Protein AF-A0A090QJZ5-F1 (afdb_monomer)

Radius of gyration: 16.9 Å; Cα contacts (8 Å, |Δi|>4): 303; chains: 1; bounding box: 38×29×53 Å

Secondary structure (DSSP, 8-state):
-EEEEEEEETTTTEEEEEEEE--TTTTT----B-EEEEE-GGGTS-GGG-TTS----HHHHHHHHHHTTS----EEEEEPPP-TTTTTTHHHHT-SS-B---GGGTTSGGGSS-B---HHHHHHHIIIIIHHHHHHHS-B--SGGGEEEE-STHHHHHHHS--

Mean predicted aligned error: 4.12 Å

Foldseek 3Di:
DDWDAFCDLPLVRGGWIKDKDDAPCQVVDPAAFFEEEEEQLLQAPALVSDPVSHHPNNNVVQNVVVVVVPDVGHIYIYIRADCPPNRLQSQAQLALDWQDQDPVCCVPPNSNDIHHNNLVSNVCSVVVPVLVVCVVPGRHPSDPVRYHYDYPDSSNSSSPDDD

Organism: NCBI:txid754436

Structure (mmCIF, N/CA/C/O backbone):
data_AF-A0A090QJZ5-F1
#
_entry.id   AF-A0A090QJZ5-F1
#
loop_
_atom_site.group_PDB
_atom_site.id
_atom_site.type_symbol
_atom_site.label_atom_id
_atom_site.label_alt_id
_atom_site.label_comp_id
_atom_site.label_asym_id
_atom_site.label_entity_id
_atom_site.label_seq_id
_atom_site.pdbx_PDB_ins_code
_atom_site.Cartn_x
_atom_site.Cartn_y
_atom_site.Cartn_z
_atom_site.occupancy
_atom_site.B_iso_or_equiv
_atom_site.auth_seq_id
_atom_site.auth_comp_id
_atom_site.auth_asym_id
_atom_site.a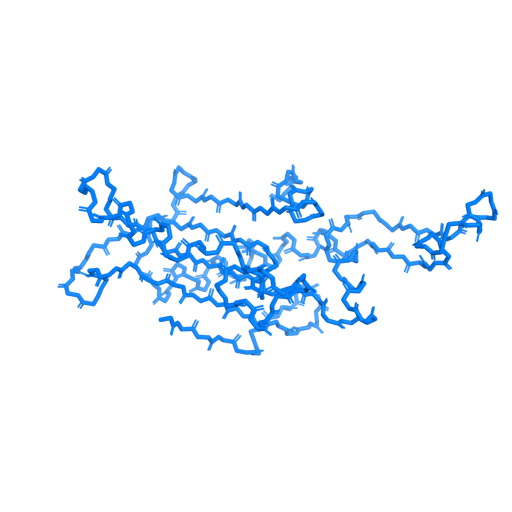uth_atom_id
_atom_site.pdbx_PDB_model_num
ATOM 1 N N . MET A 1 1 ? 2.205 -4.034 15.070 1.00 91.81 1 MET A N 1
ATOM 2 C CA . MET A 1 1 ? 2.269 -4.224 13.603 1.00 91.81 1 MET A CA 1
ATOM 3 C C . MET A 1 1 ? 2.210 -5.710 13.272 1.00 91.81 1 MET A C 1
ATOM 5 O O . MET A 1 1 ? 2.854 -6.497 13.954 1.00 91.81 1 MET A O 1
ATOM 9 N N . VAL A 1 2 ? 1.447 -6.083 12.247 1.00 97.12 2 VAL A N 1
ATOM 10 C CA . VAL A 1 2 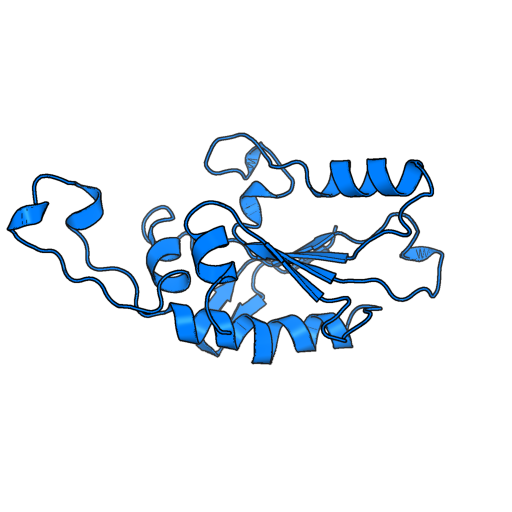? 1.376 -7.435 11.668 1.00 97.12 2 VAL A CA 1
ATOM 11 C C . VAL A 1 2 ? 2.081 -7.414 10.309 1.00 97.12 2 VAL A C 1
ATOM 13 O O . VAL A 1 2 ? 1.914 -6.460 9.554 1.00 97.12 2 VAL A O 1
ATOM 16 N N . ILE A 1 3 ? 2.872 -8.440 9.987 1.00 97.88 3 ILE A N 1
ATOM 17 C CA . ILE A 1 3 ? 3.593 -8.544 8.708 1.00 97.88 3 ILE A CA 1
ATOM 18 C C . ILE A 1 3 ? 3.193 -9.845 8.014 1.00 97.88 3 ILE A C 1
ATOM 20 O O . ILE A 1 3 ? 3.297 -10.921 8.599 1.00 97.88 3 ILE A O 1
ATOM 24 N N . LEU A 1 4 ? 2.770 -9.738 6.757 1.00 98.25 4 LEU A N 1
ATOM 25 C CA . LEU A 1 4 ? 2.422 -10.848 5.874 1.00 98.25 4 LEU A CA 1
ATOM 26 C C . LEU A 1 4 ? 3.478 -10.918 4.754 1.00 98.25 4 LEU A C 1
ATOM 28 O O . LEU A 1 4 ? 3.316 -10.241 3.743 1.00 98.25 4 LEU A O 1
ATOM 32 N N . PRO A 1 5 ? 4.584 -11.672 4.914 1.00 96.44 5 PRO A N 1
ATOM 33 C CA . PRO A 1 5 ? 5.752 -11.586 4.022 1.00 96.44 5 PRO A CA 1
ATOM 34 C C . PRO A 1 5 ? 5.530 -12.178 2.620 1.00 96.44 5 PRO A C 1
ATOM 36 O O . PRO A 1 5 ? 6.233 -11.828 1.677 1.00 96.44 5 PRO A O 1
ATOM 39 N N . HIS A 1 6 ? 4.556 -13.076 2.472 1.00 97.06 6 HIS A N 1
ATOM 40 C CA . HIS A 1 6 ? 4.268 -13.784 1.222 1.00 97.06 6 HIS A CA 1
ATOM 41 C C . HIS A 1 6 ? 2.779 -13.710 0.879 1.00 97.06 6 HIS A C 1
ATOM 43 O O . HIS A 1 6 ? 2.153 -14.720 0.557 1.00 97.06 6 HIS A O 1
ATOM 49 N N . PHE A 1 7 ? 2.185 -12.521 0.992 1.00 98.50 7 PHE A N 1
ATOM 50 C CA . PHE A 1 7 ? 0.785 -12.331 0.632 1.00 98.50 7 PHE A CA 1
ATOM 51 C C . PHE A 1 7 ? 0.599 -12.577 -0.868 1.00 98.50 7 PHE A C 1
ATOM 53 O O . PHE A 1 7 ? 1.315 -11.998 -1.687 1.00 98.50 7 PHE A O 1
ATOM 60 N N . ALA A 1 8 ? -0.329 -13.458 -1.237 1.00 98.50 8 ALA A N 1
ATOM 61 C CA . ALA A 1 8 ? -0.541 -13.835 -2.629 1.00 98.50 8 ALA A CA 1
ATOM 62 C C . ALA A 1 8 ? -1.119 -12.667 -3.446 1.00 98.50 8 ALA A C 1
ATOM 64 O O . ALA A 1 8 ? -2.090 -12.032 -3.041 1.00 98.50 8 ALA A O 1
ATOM 65 N N . MET A 1 9 ? -0.549 -12.432 -4.629 1.00 98.12 9 MET A N 1
ATOM 66 C CA . MET A 1 9 ? -1.039 -11.487 -5.634 1.00 98.12 9 MET A CA 1
ATOM 67 C C . MET A 1 9 ? -1.452 -12.268 -6.892 1.00 98.12 9 MET A C 1
ATOM 69 O O . MET A 1 9 ? -0.709 -12.282 -7.880 1.00 98.12 9 MET A O 1
ATOM 73 N N . PRO A 1 10 ? -2.596 -12.976 -6.880 1.00 98.25 10 PRO A N 1
ATOM 74 C CA . PRO A 1 10 ? -2.965 -13.881 -7.967 1.00 98.25 10 PRO A CA 1
ATOM 75 C C . PRO A 1 10 ? -3.093 -13.169 -9.322 1.00 98.25 10 PRO A C 1
ATOM 77 O O . PRO A 1 10 ? -2.763 -13.756 -10.347 1.00 98.25 10 PRO A O 1
ATOM 80 N N . GLN A 1 11 ? -3.479 -11.890 -9.337 1.00 98.00 11 GLN A N 1
ATOM 81 C CA . GLN A 1 11 ? -3.596 -11.072 -10.550 1.00 98.00 11 GLN A CA 1
ATOM 82 C C . GLN A 1 11 ? -2.246 -10.814 -11.233 1.00 98.00 11 GLN A C 1
ATOM 84 O O . GLN A 1 11 ? -2.226 -10.576 -12.437 1.00 98.00 11 GLN A O 1
ATOM 89 N N . LEU A 1 12 ? -1.135 -10.878 -10.490 1.00 96.75 12 LEU A N 1
ATOM 90 C CA . LEU A 1 12 ? 0.223 -10.734 -11.024 1.00 96.75 12 LEU A CA 1
ATOM 91 C C . LEU A 1 12 ? 1.009 -12.050 -11.028 1.00 96.75 12 LEU A C 1
ATOM 93 O O . LEU A 1 12 ? 2.135 -12.072 -11.514 1.00 96.75 12 LEU A O 1
ATOM 97 N N . ASN A 1 13 ? 0.450 -13.136 -10.481 1.00 96.94 13 ASN A N 1
ATOM 98 C CA . ASN A 1 13 ? 1.165 -14.390 -10.228 1.00 96.94 13 ASN A CA 1
ATOM 99 C C . ASN A 1 13 ? 2.462 -14.179 -9.411 1.00 96.94 13 ASN A C 1
ATOM 101 O O . ASN A 1 13 ? 3.517 -14.736 -9.714 1.00 96.94 13 ASN A O 1
ATOM 105 N N . LYS A 1 14 ? 2.379 -13.327 -8.382 1.00 95.88 14 LYS A N 1
ATOM 106 C CA . LYS A 1 14 ? 3.490 -12.948 -7.491 1.00 95.88 14 LYS A CA 1
ATOM 107 C C . LYS A 1 14 ? 3.061 -13.062 -6.026 1.00 95.88 14 LYS A C 1
ATOM 109 O O . LYS A 1 14 ? 1.901 -13.338 -5.713 1.00 95.88 14 LYS A O 1
ATOM 114 N N . THR A 1 15 ? 3.997 -12.811 -5.117 1.00 97.44 15 THR A N 1
ATOM 115 C CA . THR A 1 15 ? 3.709 -12.571 -3.697 1.00 97.44 15 THR A CA 1
ATOM 116 C C . THR A 1 15 ? 4.335 -11.259 -3.253 1.00 97.44 15 THR A C 1
ATOM 118 O O . THR A 1 15 ? 5.398 -10.898 -3.761 1.00 97.44 15 THR A O 1
ATOM 121 N N . ARG A 1 16 ? 3.740 -10.590 -2.263 1.00 97.31 16 ARG A N 1
ATOM 122 C CA . ARG A 1 16 ? 4.273 -9.345 -1.704 1.00 97.31 16 ARG A CA 1
ATOM 123 C C . ARG A 1 16 ? 4.216 -9.317 -0.188 1.00 97.31 16 ARG A C 1
ATOM 125 O O . ARG A 1 16 ? 3.312 -9.889 0.417 1.00 97.31 16 ARG A O 1
ATOM 132 N N . THR A 1 17 ? 5.162 -8.602 0.411 1.00 98.00 17 THR A N 1
ATOM 133 C CA . THR A 1 17 ? 5.078 -8.230 1.821 1.00 98.00 17 THR A CA 1
ATOM 134 C C . THR A 1 17 ? 3.990 -7.179 2.008 1.00 98.00 17 THR A C 1
ATOM 136 O O . THR A 1 17 ? 4.054 -6.099 1.423 1.00 98.00 17 THR A O 1
ATOM 139 N N . VAL A 1 18 ? 3.010 -7.482 2.855 1.00 98.56 18 VAL A N 1
ATOM 140 C CA . VAL A 1 18 ? 1.999 -6.524 3.313 1.00 98.56 18 VAL A CA 1
ATOM 141 C C . VAL A 1 18 ? 2.200 -6.276 4.803 1.00 98.56 18 VAL A C 1
ATOM 143 O O . VAL A 1 18 ? 2.310 -7.212 5.595 1.00 98.56 18 VAL A O 1
ATOM 146 N N . ARG A 1 19 ? 2.262 -5.005 5.188 1.00 98.25 19 ARG A N 1
ATOM 147 C CA . ARG A 1 19 ? 2.481 -4.541 6.560 1.00 98.25 19 ARG A CA 1
ATOM 148 C C . ARG A 1 19 ? 1.208 -3.883 7.053 1.00 98.25 19 ARG A C 1
ATOM 150 O O . ARG A 1 19 ? 0.671 -3.009 6.386 1.00 98.25 19 ARG A O 1
ATOM 157 N N . ILE A 1 20 ? 0.722 -4.305 8.209 1.00 98.56 20 ILE A N 1
ATOM 158 C CA . ILE A 1 20 ? -0.549 -3.844 8.757 1.00 98.56 20 ILE A CA 1
ATOM 159 C C . ILE A 1 20 ? -0.274 -3.235 10.125 1.00 98.56 20 ILE A C 1
ATOM 161 O O . ILE A 1 20 ? 0.107 -3.920 11.081 1.00 98.56 20 ILE A O 1
ATOM 165 N N . TYR A 1 21 ? -0.443 -1.925 10.208 1.00 98.31 21 TYR A N 1
ATOM 166 C CA . TYR A 1 21 ? -0.448 -1.185 11.456 1.00 98.31 21 TYR A CA 1
ATOM 167 C C . TYR A 1 21 ? -1.890 -1.067 11.960 1.00 98.31 21 TYR A C 1
ATOM 169 O O . TYR A 1 21 ? -2.822 -0.849 11.184 1.00 98.31 21 TYR A O 1
ATOM 177 N N . LEU A 1 22 ? -2.059 -1.267 13.265 1.00 97.81 22 LEU A N 1
ATOM 178 C CA . LEU A 1 22 ? -3.346 -1.239 13.949 1.00 97.81 22 LEU A CA 1
ATOM 179 C C . LEU A 1 22 ? -3.310 -0.103 14.979 1.00 97.81 22 LEU A C 1
ATOM 181 O O . LEU A 1 22 ? -2.274 0.030 15.635 1.00 97.81 22 LEU A O 1
ATOM 185 N N . PRO A 1 23 ? -4.406 0.660 15.140 1.00 96.25 23 PRO A N 1
ATOM 186 C CA . PRO A 1 23 ? -4.535 1.696 16.165 1.00 96.25 23 PRO A CA 1
ATOM 187 C C . PRO A 1 23 ? -4.207 1.193 17.570 1.00 96.25 23 PRO A C 1
ATOM 189 O O . PRO A 1 23 ? -4.403 0.012 17.871 1.00 96.25 23 PRO A O 1
ATOM 192 N N . ALA A 1 24 ? -3.763 2.095 18.446 1.00 93.44 24 ALA A N 1
ATOM 193 C CA . ALA A 1 24 ? -3.299 1.738 19.787 1.00 93.44 24 ALA A CA 1
ATOM 194 C C . ALA A 1 24 ? -4.382 1.041 20.635 1.00 93.44 24 ALA A C 1
ATOM 196 O O . ALA A 1 24 ? -4.088 0.108 21.379 1.00 93.44 24 ALA A O 1
ATOM 197 N N . ASP A 1 25 ? -5.642 1.453 20.474 1.00 94.06 25 ASP A N 1
ATOM 198 C CA . ASP A 1 25 ? -6.812 0.915 21.177 1.00 94.06 25 ASP A CA 1
ATOM 199 C C . ASP A 1 25 ? -7.414 -0.336 20.511 1.00 94.06 25 ASP A C 1
ATOM 201 O O . ASP A 1 25 ? -8.353 -0.925 21.045 1.00 94.06 25 ASP A O 1
ATOM 205 N N . TYR A 1 26 ? -6.865 -0.795 19.377 1.00 96.69 26 TYR A N 1
ATOM 206 C CA . TYR A 1 26 ? -7.470 -1.867 18.584 1.00 96.69 26 TYR A CA 1
ATOM 207 C C . TYR A 1 26 ? -7.676 -3.149 19.398 1.00 96.69 26 TYR A C 1
ATOM 209 O O . TYR A 1 26 ? -8.678 -3.824 19.211 1.00 96.69 26 TYR A O 1
ATOM 217 N N . ALA A 1 27 ? -6.760 -3.521 20.295 1.00 95.56 27 ALA A N 1
ATOM 218 C CA . ALA A 1 27 ? -6.893 -4.752 21.082 1.00 95.56 27 ALA A CA 1
ATOM 219 C C . ALA A 1 27 ? -7.912 -4.652 22.232 1.00 95.56 27 ALA A C 1
ATOM 221 O O . ALA A 1 27 ? -8.424 -5.683 22.668 1.00 95.56 27 ALA A O 1
ATOM 222 N N . GLU A 1 28 ? -8.188 -3.442 22.718 1.00 94.31 28 GLU A N 1
ATOM 223 C CA . GLU A 1 28 ? -9.028 -3.209 23.898 1.00 94.31 28 GLU A CA 1
ATOM 224 C C . GLU A 1 28 ? -10.473 -2.871 23.519 1.00 94.31 28 GLU A C 1
ATOM 226 O O . GLU A 1 28 ? -11.405 -3.204 24.249 1.00 94.31 28 GLU A O 1
ATOM 231 N N . GLU A 1 29 ? -10.666 -2.282 22.340 1.00 91.75 29 GLU A N 1
ATOM 232 C CA . GLU A 1 29 ? -11.959 -1.816 21.858 1.00 91.75 29 GLU A CA 1
ATOM 233 C C . GLU A 1 29 ? -12.525 -2.703 20.737 1.00 91.75 29 GLU A C 1
ATOM 235 O O . GLU A 1 29 ? -11.832 -3.168 19.827 1.00 91.75 29 GLU A O 1
ATOM 240 N N . ALA A 1 30 ? -13.849 -2.875 20.734 1.00 93.50 30 ALA A N 1
ATOM 241 C CA . ALA A 1 30 ? -14.578 -3.565 19.661 1.00 93.50 30 ALA A CA 1
ATOM 242 C C . ALA A 1 30 ? -14.922 -2.641 18.469 1.00 93.50 30 ALA A C 1
ATOM 244 O O . ALA A 1 30 ? -15.801 -2.948 17.657 1.00 93.50 30 ALA A O 1
ATOM 245 N N . ARG A 1 31 ? -14.248 -1.489 18.368 1.00 95.38 31 ARG A N 1
ATOM 246 C CA . ARG A 1 31 ? -14.466 -0.471 17.335 1.00 95.38 31 ARG A CA 1
ATOM 247 C C . ARG A 1 31 ? -14.049 -0.978 15.947 1.00 95.38 31 ARG A C 1
ATOM 249 O O . ARG A 1 31 ? -13.157 -1.816 15.817 1.00 95.38 31 ARG A O 1
ATOM 256 N N . HIS A 1 32 ? -14.717 -0.452 14.919 1.00 97.69 32 HIS A N 1
ATOM 257 C CA . HIS A 1 32 ? -14.323 -0.590 13.516 1.00 97.69 32 HIS A CA 1
ATOM 258 C C . HIS A 1 32 ? -13.654 0.701 13.038 1.00 97.69 32 HIS A C 1
ATOM 260 O O . HIS A 1 32 ? -14.066 1.790 13.438 1.00 97.69 32 HIS A O 1
ATOM 266 N N . TYR A 1 33 ? -12.631 0.576 12.198 1.00 98.25 33 TYR A N 1
ATOM 267 C CA . TYR A 1 33 ? -11.735 1.677 11.847 1.00 98.25 33 TYR A CA 1
ATOM 268 C C . TYR A 1 33 ? -11.700 1.926 10.337 1.00 98.25 33 TYR A C 1
ATOM 270 O O . TYR A 1 33 ? -11.788 0.968 9.565 1.00 98.25 33 TYR A O 1
ATOM 278 N N . PRO A 1 34 ? -11.512 3.183 9.896 1.00 98.25 34 PRO A N 1
ATOM 279 C CA . PRO A 1 34 ? -11.175 3.457 8.505 1.00 98.25 34 PRO A CA 1
ATOM 280 C C . PRO A 1 34 ? -9.835 2.807 8.136 1.00 98.25 34 PRO A C 1
ATOM 282 O O . PRO A 1 34 ? -8.993 2.546 9.005 1.00 98.25 34 PRO A O 1
ATOM 285 N N . VAL A 1 35 ? -9.634 2.558 6.842 1.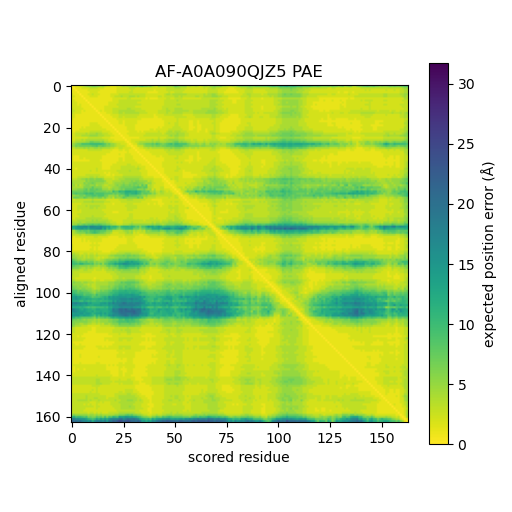00 98.62 35 VAL A N 1
ATOM 286 C CA . VAL A 1 35 ? -8.433 1.899 6.319 1.00 98.62 35 VAL A CA 1
ATOM 287 C C . VAL A 1 35 ? -7.704 2.811 5.343 1.00 98.62 35 VAL A C 1
ATOM 289 O O . VAL A 1 35 ? -8.288 3.333 4.394 1.00 98.62 35 VAL A O 1
ATOM 292 N N . ILE A 1 36 ? -6.402 2.971 5.557 1.00 98.38 36 ILE A N 1
ATOM 293 C CA . ILE A 1 36 ? -5.495 3.669 4.650 1.00 98.38 36 ILE A CA 1
ATOM 294 C C . ILE A 1 36 ? -4.625 2.614 3.968 1.00 98.38 36 ILE A C 1
ATOM 296 O O . ILE A 1 36 ? -3.879 1.901 4.632 1.00 98.38 36 ILE A O 1
ATOM 300 N N . TYR A 1 37 ? -4.705 2.520 2.647 1.00 98.38 37 TYR A N 1
ATOM 301 C CA . TYR A 1 37 ? -3.827 1.699 1.824 1.00 98.38 37 TYR A CA 1
ATOM 302 C C . TYR A 1 37 ? -2.672 2.559 1.313 1.00 98.38 37 TYR A C 1
ATOM 304 O O . TYR A 1 37 ? -2.894 3.540 0.605 1.00 98.38 37 TYR A O 1
ATOM 312 N N . MET A 1 38 ? -1.439 2.206 1.672 1.00 98.00 38 MET A N 1
ATOM 313 C CA . MET A 1 38 ? -0.233 2.906 1.231 1.00 98.00 38 MET A CA 1
ATOM 314 C C . MET A 1 38 ? 0.638 2.032 0.334 1.00 98.00 38 MET A C 1
ATOM 316 O O . MET A 1 38 ? 0.910 0.869 0.635 1.00 98.00 38 MET A O 1
ATOM 320 N N . HIS A 1 39 ? 1.115 2.624 -0.756 1.00 96.94 39 HIS A N 1
ATOM 321 C CA . HIS A 1 39 ? 2.137 2.034 -1.617 1.00 96.94 39 HIS A CA 1
ATOM 322 C C . HIS A 1 39 ? 3.535 2.200 -1.015 1.00 96.94 39 HIS A C 1
ATOM 324 O O . HIS A 1 39 ? 3.771 3.108 -0.221 1.00 96.94 39 HIS A O 1
ATOM 330 N N . ASP A 1 40 ? 4.475 1.359 -1.450 1.00 95.69 40 ASP A N 1
ATOM 331 C CA . ASP A 1 40 ? 5.875 1.376 -1.001 1.00 95.69 40 ASP A CA 1
ATOM 332 C C . ASP A 1 40 ? 6.019 1.121 0.498 1.00 95.69 40 ASP A C 1
ATOM 334 O O 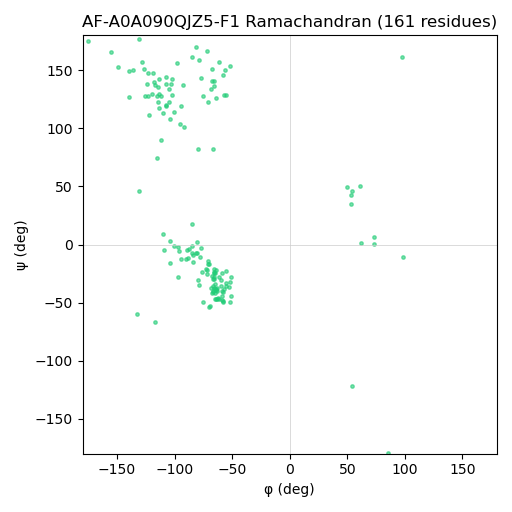. ASP A 1 40 ? 6.700 1.855 1.212 1.00 95.69 40 ASP A O 1
ATOM 338 N N . GLY A 1 41 ? 5.372 0.059 0.974 1.00 96.00 41 GLY A N 1
ATOM 339 C CA . GLY A 1 41 ? 5.281 -0.295 2.387 1.00 96.00 41 GLY A CA 1
ATOM 340 C C . GLY A 1 41 ? 6.610 -0.347 3.144 1.00 96.00 41 GLY A C 1
ATOM 341 O O . GLY A 1 41 ? 6.647 -0.028 4.333 1.00 96.00 41 GLY A O 1
ATOM 342 N N . GLN A 1 42 ? 7.718 -0.641 2.463 1.00 94.50 42 GLN A N 1
ATOM 343 C CA . GLN A 1 42 ? 9.057 -0.625 3.045 1.00 94.50 42 GLN A CA 1
ATOM 344 C C . GLN A 1 42 ? 9.512 0.781 3.471 1.00 94.50 42 GLN A C 1
ATOM 346 O O . GLN A 1 42 ? 10.346 0.903 4.361 1.00 94.50 42 GLN A O 1
ATOM 351 N N . ASN A 1 43 ? 8.943 1.836 2.878 1.00 95.06 43 ASN A N 1
ATOM 352 C CA . ASN A 1 43 ? 9.220 3.232 3.221 1.00 95.06 43 ASN A CA 1
ATOM 353 C C . ASN A 1 43 ? 8.311 3.775 4.337 1.00 95.06 43 ASN A C 1
ATOM 355 O O . ASN A 1 43 ? 8.548 4.866 4.847 1.00 95.06 43 ASN A O 1
ATOM 359 N N . VAL A 1 44 ? 7.248 3.055 4.704 1.00 95.12 44 VAL A N 1
ATOM 360 C CA . VAL A 1 44 ? 6.154 3.617 5.513 1.00 95.12 44 VAL A CA 1
ATOM 361 C C . VAL A 1 44 ? 6.503 3.708 7.002 1.00 95.12 44 VAL A C 1
ATOM 363 O O . VAL A 1 44 ? 6.098 4.667 7.657 1.00 95.12 44 VAL A O 1
ATOM 366 N N . PHE A 1 45 ? 7.269 2.747 7.528 1.00 93.38 45 PHE A N 1
ATOM 367 C CA . PHE A 1 45 ? 7.500 2.602 8.973 1.00 93.38 45 PHE A CA 1
ATOM 368 C C . PHE A 1 45 ? 8.970 2.778 9.363 1.00 93.38 45 PHE A C 1
ATOM 370 O O . PHE A 1 45 ? 9.343 3.749 10.010 1.00 93.38 45 PHE A O 1
ATOM 377 N N . GLU A 1 46 ? 9.829 1.858 8.929 1.00 89.31 46 GLU A N 1
ATOM 378 C CA . GLU A 1 46 ? 11.161 1.687 9.509 1.00 89.31 46 GLU A CA 1
ATOM 379 C C . GLU A 1 46 ? 12.269 2.249 8.602 1.00 89.31 46 GLU A C 1
ATOM 381 O O . GLU A 1 46 ? 12.424 1.761 7.478 1.00 89.31 46 GLU A O 1
ATOM 386 N N . PRO A 1 47 ? 13.113 3.193 9.068 1.00 88.44 47 PRO A N 1
ATOM 387 C CA . PRO A 1 47 ? 14.153 3.811 8.237 1.00 88.44 47 PRO A CA 1
ATOM 388 C C . PRO A 1 47 ? 15.114 2.814 7.575 1.00 88.44 47 PRO A C 1
ATOM 390 O O . PRO A 1 47 ? 15.517 3.002 6.430 1.00 88.44 47 PRO A O 1
ATOM 393 N N . HIS A 1 48 ? 15.446 1.717 8.264 1.00 88.69 48 HIS A N 1
ATOM 394 C CA . HIS A 1 48 ? 16.376 0.696 7.767 1.00 88.69 48 HIS A CA 1
ATOM 395 C C . HIS A 1 48 ? 15.813 -0.162 6.620 1.00 88.69 48 HIS A C 1
ATOM 397 O O . HIS A 1 48 ? 16.572 -0.871 5.963 1.00 88.69 48 HIS A O 1
ATOM 403 N N . LEU A 1 49 ? 14.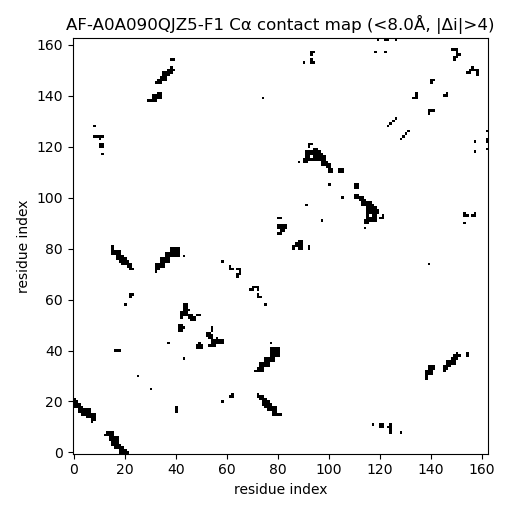500 -0.115 6.381 1.00 86.62 49 LEU A N 1
ATOM 404 C CA . LEU A 1 49 ? 13.839 -0.791 5.259 1.00 86.62 49 LEU A CA 1
ATOM 405 C C . LEU A 1 49 ? 13.665 0.130 4.044 1.00 86.62 49 LEU A C 1
ATOM 407 O O . LEU A 1 49 ? 13.331 -0.337 2.954 1.00 86.62 49 LEU A O 1
ATOM 411 N N . CYS A 1 50 ? 13.875 1.432 4.230 1.00 88.19 50 CYS A N 1
ATOM 412 C CA . CYS A 1 50 ? 13.554 2.445 3.240 1.00 88.19 50 CYS A CA 1
ATOM 413 C C . CYS A 1 50 ? 14.583 2.482 2.114 1.00 88.19 50 CYS A C 1
ATOM 415 O O . CYS A 1 50 ? 15.788 2.419 2.351 1.00 88.19 50 CYS A O 1
ATOM 417 N N . ILE A 1 51 ? 14.110 2.725 0.892 1.00 81.62 51 ILE A N 1
ATOM 418 C CA . ILE A 1 51 ? 14.965 2.889 -0.295 1.00 81.62 51 ILE A CA 1
ATOM 419 C C . ILE A 1 51 ? 15.955 4.051 -0.108 1.00 81.62 51 ILE A C 1
ATOM 421 O O . ILE A 1 51 ? 17.117 3.964 -0.491 1.00 81.62 51 ILE A O 1
ATOM 425 N N . SER A 1 52 ? 15.488 5.147 0.495 1.00 82.50 52 SER A N 1
ATOM 426 C CA . SER A 1 52 ? 16.269 6.362 0.757 1.00 82.50 52 SER A CA 1
ATOM 427 C C . SER A 1 52 ? 16.996 6.354 2.107 1.00 82.50 52 SER A C 1
ATOM 429 O O . SER A 1 52 ? 17.701 7.313 2.415 1.00 82.50 52 SER A O 1
ATOM 431 N N . GLY A 1 53 ? 16.781 5.331 2.943 1.00 85.00 53 GLY A N 1
ATOM 432 C CA . GLY A 1 53 ? 17.209 5.315 4.345 1.00 85.00 53 GLY A CA 1
ATOM 433 C C . GLY A 1 53 ? 16.387 6.209 5.288 1.00 85.00 53 GLY A C 1
ATOM 434 O O . GLY A 1 53 ? 16.752 6.344 6.453 1.00 85.00 53 GLY A O 1
ATOM 435 N N . MET A 1 54 ? 15.291 6.819 4.818 1.00 88.44 54 MET A N 1
ATOM 436 C CA . MET A 1 54 ? 14.371 7.612 5.645 1.00 88.44 54 MET A CA 1
ATOM 437 C C . MET A 1 54 ? 12.938 7.104 5.495 1.00 88.44 54 MET A C 1
ATOM 439 O O . MET A 1 54 ? 12.448 7.004 4.368 1.00 88.44 54 MET A O 1
ATOM 443 N N . SER A 1 55 ? 12.267 6.829 6.617 1.00 93.12 55 SER A N 1
ATOM 444 C CA . SER A 1 55 ? 10.860 6.432 6.605 1.00 93.12 55 SER A CA 1
ATOM 445 C C . SER A 1 55 ? 9.926 7.629 6.583 1.00 93.12 55 SER A C 1
ATOM 447 O O . SER A 1 55 ? 10.302 8.754 6.909 1.00 93.12 55 SER A O 1
ATOM 449 N N . TRP A 1 56 ? 8.687 7.373 6.183 1.00 94.44 56 TRP A N 1
ATOM 450 C CA . TRP A 1 56 ? 7.602 8.349 6.232 1.00 94.44 56 TRP A CA 1
ATOM 451 C C . TRP A 1 56 ? 6.968 8.464 7.618 1.00 94.44 56 TRP A C 1
ATOM 453 O O . TRP A 1 56 ? 6.131 9.339 7.814 1.00 94.44 56 TRP A O 1
ATOM 463 N N . GLN A 1 57 ? 7.358 7.592 8.556 1.00 94.44 57 GLN A N 1
ATOM 464 C CA . GLN A 1 57 ? 6.929 7.615 9.958 1.00 94.44 57 GLN A CA 1
ATOM 465 C C . GLN A 1 57 ? 5.399 7.641 10.108 1.00 94.44 57 GLN A C 1
ATOM 467 O O . GLN A 1 57 ? 4.835 8.320 10.968 1.00 94.44 57 GLN A O 1
ATOM 472 N N . ALA A 1 58 ? 4.695 6.951 9.204 1.00 95.00 58 ALA A N 1
ATOM 473 C CA . ALA A 1 58 ? 3.245 7.067 9.106 1.00 95.00 58 ALA A CA 1
ATOM 474 C C . ALA A 1 58 ? 2.544 6.494 10.346 1.00 95.00 58 ALA A C 1
ATOM 476 O O . ALA A 1 58 ? 1.542 7.051 10.788 1.00 95.00 58 ALA A O 1
ATOM 477 N N . GLY A 1 59 ? 3.081 5.414 10.926 1.00 93.25 59 GLY A N 1
ATOM 478 C CA . GLY A 1 59 ? 2.559 4.832 12.164 1.00 93.25 59 GLY A CA 1
ATOM 479 C C . GLY A 1 59 ? 2.687 5.799 13.341 1.00 93.25 59 GLY A C 1
ATOM 480 O O . GLY A 1 59 ? 1.711 6.057 14.034 1.00 93.25 59 GLY A O 1
ATOM 481 N N . GLU A 1 60 ? 3.855 6.416 13.498 1.00 93.12 60 GLU A N 1
ATOM 482 C CA . GLU A 1 60 ? 4.146 7.389 14.550 1.00 93.12 60 GLU A CA 1
ATOM 483 C C . GLU A 1 60 ? 3.276 8.644 14.423 1.00 93.12 60 GLU A C 1
ATOM 485 O O . GLU A 1 60 ? 2.817 9.198 15.424 1.00 93.12 60 GLU A O 1
ATOM 490 N N . HIS A 1 61 ? 3.005 9.087 13.193 1.00 93.94 61 HIS A N 1
ATOM 491 C CA . HIS A 1 61 ? 2.070 10.179 12.947 1.00 93.94 61 HIS A CA 1
ATOM 492 C C . HIS A 1 61 ? 0.627 9.802 13.308 1.00 93.94 61 HIS A C 1
ATOM 494 O O . HIS A 1 61 ? -0.070 10.624 13.904 1.00 93.94 61 HIS A O 1
ATOM 500 N N . LEU A 1 62 ? 0.178 8.580 12.999 1.00 94.62 62 LEU A N 1
ATOM 501 C CA . LEU A 1 62 ? -1.151 8.103 13.401 1.00 94.62 62 LEU A CA 1
ATOM 502 C C . LEU A 1 62 ? -1.273 7.986 14.927 1.00 94.62 62 LEU A C 1
ATOM 504 O O . LEU A 1 62 ? -2.280 8.436 15.474 1.00 94.62 62 LEU A O 1
ATOM 508 N N . ASP A 1 63 ? -0.243 7.478 15.612 1.00 93.69 63 ASP A N 1
ATOM 509 C CA . ASP A 1 63 ? -0.180 7.435 17.080 1.00 93.69 63 ASP A CA 1
ATOM 510 C C . ASP A 1 63 ? -0.299 8.844 17.681 1.00 93.69 63 ASP A C 1
ATOM 512 O O . ASP A 1 63 ? -1.106 9.082 18.583 1.00 93.69 63 ASP A O 1
ATOM 516 N N . ALA A 1 64 ? 0.475 9.803 17.163 1.00 93.88 64 ALA A N 1
ATOM 517 C CA . ALA A 1 64 ? 0.463 11.181 17.646 1.00 93.88 64 ALA A CA 1
ATOM 518 C C . ALA A 1 64 ? -0.899 11.864 17.439 1.00 93.88 64 ALA A C 1
ATOM 520 O O . ALA A 1 64 ? -1.366 12.583 18.323 1.00 93.88 64 ALA A O 1
ATOM 521 N N . LEU A 1 65 ? -1.554 11.627 16.297 1.00 93.19 65 LEU A N 1
ATOM 522 C CA . LEU A 1 65 ? -2.898 12.144 16.024 1.00 93.19 65 LEU A CA 1
ATOM 523 C C . LEU A 1 65 ? -3.946 11.515 16.946 1.00 93.19 65 LEU A C 1
ATOM 525 O O . LEU A 1 65 ? -4.818 12.220 17.449 1.00 93.19 65 LEU A O 1
ATOM 529 N N . GLN A 1 66 ? -3.847 10.210 17.212 1.00 92.75 66 GLN A N 1
ATOM 530 C CA . GLN A 1 66 ? -4.775 9.525 18.111 1.00 92.75 66 GLN A CA 1
ATOM 531 C C . GLN A 1 66 ? -4.661 10.051 19.551 1.00 92.75 66 GLN A C 1
ATOM 533 O O . GLN A 1 66 ? -5.672 10.262 20.219 1.00 92.75 66 GLN A O 1
ATOM 538 N N . GLN A 1 67 ? -3.445 10.360 20.013 1.00 92.25 67 GLN A N 1
ATOM 539 C CA . GLN A 1 67 ? -3.207 10.949 21.339 1.00 92.25 67 GLN A CA 1
ATOM 540 C C . GLN A 1 67 ? -3.803 12.355 21.511 1.00 92.25 67 GLN A C 1
ATOM 542 O O . GLN A 1 67 ? -4.094 12.764 22.636 1.00 92.25 67 GLN A O 1
ATOM 547 N N . GLN A 1 68 ? -4.004 13.098 20.419 1.00 91.69 68 GLN A N 1
ATOM 548 C CA . GLN A 1 68 ? -4.619 14.429 20.453 1.00 91.69 68 GLN A CA 1
ATOM 549 C C . GLN A 1 68 ? -6.151 14.380 20.619 1.00 91.69 68 GLN A C 1
ATOM 551 O O . GLN A 1 68 ? -6.767 15.428 20.770 1.00 91.69 68 GLN A O 1
ATOM 556 N N . ASN A 1 69 ? -6.765 13.187 20.655 1.00 80.31 69 ASN A N 1
ATOM 557 C CA . ASN A 1 69 ? -8.210 12.928 20.791 1.00 80.31 69 ASN A CA 1
ATOM 558 C C . ASN A 1 69 ? -9.116 13.464 19.663 1.00 80.31 69 ASN A C 1
ATOM 560 O O . ASN A 1 69 ? -10.323 13.233 19.704 1.00 80.31 69 ASN A O 1
ATOM 564 N N . ASP A 1 70 ? -8.563 14.092 18.626 1.00 80.12 70 ASP A N 1
ATOM 565 C CA . ASP A 1 70 ? -9.318 14.532 17.441 1.00 80.12 70 ASP A CA 1
ATOM 566 C C . ASP A 1 70 ? -9.498 13.412 16.398 1.00 80.12 70 ASP A C 1
ATOM 568 O O . ASP A 1 70 ? -10.245 13.552 15.428 1.00 80.12 70 ASP A O 1
ATOM 572 N N . PHE A 1 71 ? -8.824 12.276 16.592 1.00 86.31 71 PHE A N 1
ATOM 573 C CA . PHE A 1 71 ? -8.805 11.159 15.659 1.00 86.31 71 PHE A CA 1
ATOM 574 C C . PHE A 1 71 ? -8.871 9.825 16.403 1.00 86.31 71 PHE A C 1
ATOM 576 O O . PHE A 1 71 ? -8.068 9.542 17.282 1.00 86.31 71 PHE A O 1
ATOM 583 N N . SER A 1 72 ? -9.826 8.971 16.035 1.00 90.31 72 SER A N 1
ATOM 584 C CA . SER A 1 72 ? -10.041 7.671 16.694 1.00 90.31 72 SER A CA 1
ATOM 585 C C . SER A 1 72 ? -9.089 6.559 16.230 1.00 90.31 72 SER A C 1
ATOM 587 O O . SER A 1 72 ? -9.231 5.432 16.692 1.00 90.31 72 SER A O 1
ATOM 589 N N . GLY A 1 73 ? -8.149 6.852 15.325 1.00 95.06 73 GLY A N 1
ATOM 590 C CA . GLY A 1 73 ? -7.237 5.875 14.725 1.00 95.06 73 GLY A CA 1
ATOM 591 C C . GLY A 1 73 ? -7.691 5.370 13.347 1.00 95.06 73 GLY A C 1
ATOM 592 O O . GLY A 1 73 ? -8.863 5.466 12.980 1.00 95.06 73 GLY A O 1
ATOM 593 N N . ALA A 1 74 ? -6.751 4.804 12.585 1.00 97.44 74 ALA A N 1
ATOM 594 C CA . ALA A 1 74 ? -7.001 4.086 11.333 1.00 97.44 74 ALA A CA 1
ATOM 595 C C . ALA A 1 74 ? -6.122 2.838 11.235 1.00 97.44 74 ALA A C 1
ATOM 597 O O . ALA A 1 74 ? -4.989 2.819 11.720 1.00 97.44 74 ALA A O 1
ATOM 598 N N . ILE A 1 75 ? -6.626 1.813 10.552 1.00 98.56 75 ILE A N 1
ATOM 599 C CA . ILE A 1 75 ? -5.798 0.689 10.118 1.00 98.56 75 ILE A CA 1
ATOM 600 C C . ILE A 1 75 ? -4.976 1.168 8.922 1.00 98.56 75 ILE A C 1
ATOM 602 O O . ILE A 1 75 ? -5.527 1.679 7.948 1.00 98.56 75 ILE A O 1
ATOM 606 N N . LEU A 1 76 ? -3.661 0.987 8.978 1.00 98.56 76 LEU A N 1
ATOM 607 C CA . LEU A 1 76 ? -2.761 1.349 7.889 1.00 98.56 76 LEU A CA 1
ATOM 608 C C . LEU A 1 76 ? -2.201 0.076 7.248 1.00 98.56 76 LEU A C 1
ATOM 610 O O . LEU A 1 76 ? -1.445 -0.666 7.873 1.00 98.56 76 LEU A O 1
ATOM 614 N N . VAL A 1 77 ? -2.589 -0.170 5.997 1.00 98.75 77 VAL A N 1
ATOM 615 C CA . VAL A 1 77 ? -2.175 -1.311 5.177 1.00 98.75 77 VAL A CA 1
ATOM 616 C C . VAL A 1 77 ? -1.157 -0.835 4.151 1.00 98.75 77 VAL A C 1
ATOM 618 O O . VAL A 1 77 ? -1.484 -0.156 3.187 1.00 98.75 77 VAL A O 1
ATOM 621 N N . ALA A 1 78 ? 0.095 -1.207 4.348 1.00 98.31 78 ALA A N 1
ATOM 622 C CA . ALA A 1 78 ? 1.226 -0.801 3.534 1.00 98.31 78 ALA A CA 1
ATOM 623 C C . ALA A 1 78 ? 1.710 -1.977 2.677 1.00 98.31 78 ALA A C 1
ATOM 625 O O . ALA A 1 78 ? 2.102 -3.021 3.201 1.00 98.31 78 ALA A O 1
ATOM 626 N N . VAL A 1 79 ? 1.676 -1.815 1.356 1.00 98.19 79 VAL A N 1
ATOM 627 C CA . VAL A 1 79 ? 2.082 -2.839 0.386 1.00 98.19 79 VAL A CA 1
ATOM 628 C C . VAL A 1 79 ? 3.486 -2.509 -0.096 1.00 98.19 79 VAL A C 1
ATOM 630 O O . VAL A 1 79 ? 3.681 -1.477 -0.742 1.00 98.19 79 VAL A O 1
ATOM 633 N N . ASP A 1 80 ? 4.470 -3.355 0.221 1.00 97.00 80 ASP A N 1
ATOM 634 C CA . ASP A 1 80 ? 5.832 -3.182 -0.299 1.00 97.00 80 ASP A CA 1
ATOM 635 C C . ASP A 1 80 ? 5.790 -3.136 -1.838 1.00 97.00 80 ASP A C 1
ATOM 637 O O . ASP A 1 80 ? 4.916 -3.736 -2.468 1.00 97.00 80 ASP A O 1
ATOM 641 N N . CYS A 1 81 ? 6.719 -2.423 -2.470 1.00 95.25 81 CYS A N 1
ATOM 642 C CA . CYS A 1 81 ? 6.809 -2.453 -3.931 1.00 95.25 81 CYS A CA 1
ATOM 643 C C . CYS A 1 81 ? 7.572 -3.691 -4.424 1.00 95.25 81 CYS A C 1
ATOM 645 O O . CYS A 1 81 ? 8.229 -4.390 -3.643 1.00 95.25 81 CYS A O 1
ATOM 647 N N . SER A 1 82 ? 7.546 -3.951 -5.737 1.00 93.94 82 SER A N 1
ATOM 648 C CA . SER A 1 82 ? 8.461 -4.939 -6.310 1.00 93.94 82 SER A CA 1
ATOM 649 C C . SER A 1 82 ? 9.922 -4.622 -6.037 1.00 93.94 82 SER A C 1
ATOM 651 O O . SER A 1 82 ? 10.378 -3.513 -6.298 1.00 93.94 82 SER A O 1
ATOM 653 N N . SER A 1 83 ? 10.641 -5.621 -5.520 1.00 88.56 83 SER A N 1
ATOM 654 C CA . SER A 1 83 ? 12.098 -5.640 -5.392 1.00 88.56 83 SER A CA 1
ATOM 655 C C . SER A 1 83 ? 12.788 -6.171 -6.651 1.00 88.56 83 SER A C 1
ATOM 657 O O . SER A 1 83 ? 14.017 -6.181 -6.706 1.00 88.56 83 SER A O 1
ATOM 659 N N . ASP A 1 84 ? 12.025 -6.621 -7.655 1.00 88.56 84 ASP A N 1
ATOM 660 C CA . ASP A 1 84 ? 12.577 -7.081 -8.927 1.00 88.56 84 ASP A CA 1
ATOM 661 C C . ASP A 1 84 ? 13.396 -5.964 -9.575 1.00 88.56 84 ASP A C 1
ATOM 663 O O . ASP A 1 84 ? 13.053 -4.783 -9.467 1.00 88.56 84 ASP A O 1
ATOM 667 N N . ARG A 1 85 ? 14.472 -6.346 -10.272 1.00 84.56 85 ARG A N 1
ATOM 668 C CA . ARG A 1 85 ? 15.368 -5.412 -10.972 1.00 84.56 85 ARG A CA 1
ATOM 669 C C . ARG A 1 85 ? 15.817 -4.260 -10.062 1.00 84.56 85 ARG A C 1
ATOM 671 O O . ARG A 1 85 ? 15.668 -3.107 -10.433 1.00 84.56 85 ARG A O 1
ATOM 678 N N . GLU A 1 86 ? 16.298 -4.566 -8.855 1.00 81.50 86 GLU A N 1
ATOM 679 C CA . GLU A 1 86 ? 16.753 -3.556 -7.879 1.00 81.50 86 GLU A CA 1
ATOM 680 C C . GLU A 1 86 ? 15.687 -2.482 -7.594 1.00 81.50 86 GLU A C 1
ATOM 682 O O . GLU A 1 86 ? 15.960 -1.288 -7.586 1.00 81.50 86 GLU A O 1
ATOM 687 N N . GLN A 1 87 ? 14.445 -2.925 -7.372 1.00 74.94 87 GLN A N 1
ATOM 688 C CA . GLN A 1 87 ? 13.256 -2.087 -7.147 1.00 74.94 87 GLN A CA 1
ATOM 689 C C . GLN A 1 87 ? 12.704 -1.366 -8.385 1.00 74.94 87 GLN A C 1
ATOM 691 O O . GLN A 1 87 ? 11.662 -0.709 -8.306 1.00 74.94 87 GLN A O 1
ATOM 696 N N . PHE A 1 88 ? 13.307 -1.541 -9.563 1.00 80.38 88 PHE A N 1
ATOM 697 C CA . PHE A 1 88 ? 12.719 -1.036 -10.803 1.00 80.38 88 PHE A CA 1
ATOM 698 C C . PHE A 1 88 ? 11.466 -1.806 -11.239 1.00 80.38 88 PHE A C 1
ATOM 700 O O . PHE A 1 88 ? 10.669 -1.266 -12.002 1.00 80.38 88 PHE A O 1
ATOM 707 N N . GLY A 1 89 ? 11.216 -3.007 -10.705 1.00 88.06 89 GLY A N 1
ATOM 708 C CA . GLY A 1 89 ? 9.959 -3.738 -10.900 1.00 88.06 89 GLY A CA 1
ATOM 709 C C . GLY A 1 89 ? 8.721 -2.976 -10.414 1.00 88.06 89 GLY A C 1
ATOM 710 O O . GLY A 1 89 ? 7.630 -3.164 -10.942 1.00 88.06 89 GLY A O 1
ATOM 711 N N . ARG A 1 90 ? 8.883 -2.042 -9.463 1.00 92.44 90 ARG A N 1
ATOM 712 C CA . ARG A 1 90 ? 7.827 -1.102 -9.046 1.00 92.44 90 ARG A CA 1
ATOM 713 C C . ARG A 1 90 ? 7.217 -0.361 -10.235 1.00 92.44 90 ARG A C 1
ATOM 715 O O . ARG A 1 90 ? 6.040 -0.017 -10.217 1.00 92.44 90 ARG A O 1
ATOM 722 N N . ARG A 1 91 ? 8.017 -0.100 -11.273 1.00 91.31 91 ARG A N 1
ATOM 723 C CA . ARG A 1 91 ? 7.567 0.628 -12.462 1.00 91.31 91 ARG A CA 1
ATOM 724 C C . ARG A 1 91 ? 6.628 -0.185 -13.338 1.00 91.31 91 ARG A C 1
ATOM 726 O O . ARG A 1 91 ? 5.801 0.410 -14.023 1.00 91.31 91 ARG A O 1
ATOM 733 N N . ASP A 1 92 ? 6.728 -1.509 -13.275 1.00 93.56 92 ASP A N 1
ATOM 734 C CA . ASP A 1 92 ? 5.795 -2.414 -13.940 1.00 93.56 92 ASP A CA 1
ATOM 735 C C . ASP A 1 92 ? 4.441 -2.363 -13.251 1.00 93.56 92 ASP A C 1
ATOM 737 O O . ASP A 1 92 ? 3.432 -2.040 -13.878 1.00 93.56 92 ASP A O 1
ATOM 741 N N . GLU A 1 93 ? 4.457 -2.592 -11.936 1.00 94.81 93 GLU A N 1
ATOM 742 C CA . GLU A 1 93 ? 3.266 -2.689 -11.093 1.00 94.81 93 GLU A CA 1
ATOM 743 C C . GLU A 1 93 ? 2.508 -1.367 -10.982 1.00 94.81 93 GLU A C 1
ATOM 745 O O . GLU A 1 93 ? 1.297 -1.379 -10.804 1.00 94.81 93 GLU A O 1
ATOM 750 N N . TYR A 1 94 ? 3.188 -0.220 -11.070 1.00 95.12 94 TYR A N 1
ATOM 751 C CA . TYR A 1 94 ? 2.554 1.092 -10.894 1.00 95.12 94 TYR A CA 1
ATOM 752 C C . TYR A 1 94 ? 2.250 1.805 -12.217 1.00 95.12 94 TYR A C 1
ATOM 754 O O . TYR A 1 94 ? 1.690 2.898 -12.189 1.00 95.12 94 TYR A O 1
ATOM 762 N N . SER A 1 95 ? 2.585 1.219 -13.374 1.00 93.12 95 SER A N 1
ATOM 763 C CA . SER A 1 95 ? 2.212 1.768 -14.684 1.00 93.12 95 SER A CA 1
ATOM 764 C C . SER A 1 95 ? 1.243 0.842 -15.419 1.00 93.12 95 SER A C 1
ATOM 766 O O . SER A 1 95 ? 1.589 -0.305 -15.698 1.00 93.12 95 SER A O 1
ATOM 768 N N . PRO A 1 96 ? 0.046 1.309 -15.812 1.00 91.00 96 PRO A N 1
ATOM 769 C CA . PRO A 1 96 ? -0.884 0.516 -16.621 1.00 91.00 96 PRO A CA 1
ATOM 770 C C . PRO A 1 96 ? -0.414 0.377 -18.076 1.00 91.00 96 PRO A C 1
ATOM 772 O O . PRO A 1 96 ? -0.848 -0.532 -18.778 1.00 91.00 96 PRO A O 1
ATOM 775 N N . TRP A 1 97 ? 0.452 1.282 -18.542 1.00 91.56 97 TRP A N 1
ATOM 776 C CA . TRP A 1 97 ? 0.912 1.315 -19.922 1.00 91.56 97 TRP A CA 1
ATOM 777 C C . TRP A 1 97 ? 2.312 0.723 -20.018 1.00 91.56 97 TRP A C 1
ATOM 779 O O . TRP A 1 97 ? 3.197 1.156 -19.267 1.00 91.56 97 TRP A O 1
ATOM 789 N N . PRO A 1 98 ? 2.527 -0.239 -20.931 1.00 92.44 98 PRO A N 1
ATOM 790 C CA . PRO A 1 98 ? 3.865 -0.698 -21.238 1.00 92.44 98 PRO A CA 1
ATOM 791 C C . PRO A 1 98 ? 4.639 0.426 -21.930 1.00 92.44 98 PRO A C 1
ATOM 793 O O . PRO A 1 98 ? 4.111 1.167 -22.763 1.00 92.44 98 PRO A O 1
ATOM 796 N N . TYR A 1 99 ? 5.907 0.536 -21.574 1.00 89.38 99 TYR A N 1
ATOM 797 C CA . TYR A 1 99 ? 6.894 1.397 -22.189 1.00 89.38 99 TYR A CA 1
ATOM 798 C C . TYR A 1 99 ? 7.962 0.522 -22.838 1.00 89.38 99 TYR A C 1
ATOM 800 O O . TYR A 1 99 ? 8.568 -0.324 -22.179 1.00 89.38 99 TYR A O 1
ATOM 808 N N . GLU A 1 100 ? 8.215 0.788 -24.116 1.00 89.81 100 GLU A N 1
ATOM 809 C CA . GLU A 1 100 ? 9.324 0.209 -24.865 1.00 89.81 100 GLU A CA 1
ATOM 810 C C . GLU A 1 100 ? 10.448 1.243 -25.021 1.00 89.81 100 GLU A C 1
ATOM 812 O O . GLU A 1 100 ? 10.157 2.409 -25.324 1.00 89.81 100 GLU A O 1
ATOM 817 N N . PRO A 1 101 ? 11.726 0.849 -24.858 1.00 88.25 101 PRO A N 1
ATOM 818 C CA . PRO A 1 101 ? 12.861 1.747 -25.022 1.00 88.25 101 PRO A CA 1
ATOM 819 C C . PRO A 1 101 ? 12.877 2.433 -26.386 1.00 88.25 101 PRO A C 1
ATOM 821 O O . PRO A 1 101 ? 12.827 1.782 -27.432 1.00 88.25 101 PRO A O 1
ATOM 824 N N . GLN A 1 102 ? 13.007 3.759 -26.386 1.00 85.62 102 GLN A N 1
ATOM 825 C CA . GLN A 1 102 ? 13.093 4.540 -27.619 1.00 85.62 102 GLN A CA 1
ATOM 826 C C . GLN A 1 102 ? 14.533 5.001 -27.882 1.00 85.62 102 GLN A C 1
ATOM 828 O O . GLN A 1 102 ? 15.147 5.581 -26.984 1.00 85.62 102 GLN A O 1
ATOM 833 N N . PRO A 1 103 ? 15.068 4.861 -29.116 1.00 84.19 103 PRO A N 1
ATOM 834 C CA . PRO A 1 103 ? 16.420 5.323 -29.448 1.00 84.19 103 PRO A CA 1
ATOM 835 C C . PRO A 1 103 ? 16.655 6.807 -29.140 1.00 84.19 103 PRO A C 1
ATOM 837 O O . PRO A 1 103 ? 17.745 7.190 -28.726 1.00 84.19 103 PRO A O 1
ATOM 840 N N . ALA A 1 104 ? 15.618 7.639 -29.285 1.00 86.25 104 ALA A N 1
ATOM 841 C CA . ALA A 1 104 ? 15.669 9.068 -28.976 1.00 86.25 104 ALA A CA 1
ATOM 842 C C . ALA A 1 104 ? 15.917 9.369 -27.486 1.00 86.25 104 ALA A C 1
ATOM 844 O O . ALA A 1 104 ? 16.386 10.454 -27.150 1.00 86.25 104 ALA A O 1
ATOM 845 N N . LEU A 1 105 ? 15.622 8.416 -26.599 1.00 82.38 105 LEU A N 1
ATOM 846 C CA . LEU A 1 105 ? 15.813 8.540 -25.157 1.00 82.38 105 LEU A CA 1
ATOM 847 C C . LEU A 1 105 ? 17.030 7.758 -24.652 1.00 82.38 105 LEU A C 1
ATOM 849 O O . LEU A 1 105 ? 17.307 7.810 -23.465 1.00 82.38 105 LEU A O 1
ATOM 853 N N . ALA A 1 106 ? 17.820 7.117 -25.521 1.00 77.31 106 ALA A N 1
ATOM 854 C CA . ALA A 1 106 ? 18.893 6.197 -25.125 1.00 77.31 106 ALA A CA 1
ATOM 855 C C . ALA A 1 106 ? 19.942 6.777 -24.148 1.00 77.31 106 ALA A C 1
ATOM 857 O O . ALA A 1 106 ? 20.582 6.023 -23.419 1.00 77.31 106 ALA A O 1
ATOM 858 N N . ASN A 1 107 ? 20.102 8.105 -24.092 1.00 83.00 107 ASN A N 1
ATOM 859 C CA . ASN A 1 107 ? 20.997 8.774 -23.139 1.00 83.00 107 ASN A CA 1
ATOM 860 C C . ASN A 1 107 ? 20.417 8.891 -21.713 1.00 83.00 107 ASN A C 1
ATOM 862 O O . ASN A 1 107 ? 21.138 9.259 -20.788 1.00 83.00 107 ASN A O 1
ATOM 866 N N . TRP A 1 108 ? 19.133 8.591 -21.521 1.00 77.12 108 TRP A N 1
ATOM 867 C CA . TRP A 1 108 ? 18.469 8.503 -20.224 1.00 77.12 108 TRP A CA 1
ATOM 868 C C . TRP A 1 108 ? 18.475 7.044 -19.781 1.00 77.12 108 TRP A C 1
ATOM 870 O O . TRP A 1 108 ? 17.692 6.238 -20.287 1.00 77.12 108 TRP A O 1
ATOM 880 N N . SER A 1 109 ? 19.351 6.703 -18.833 1.00 71.81 109 SER A N 1
ATOM 881 C CA . SER A 1 109 ? 19.569 5.324 -18.365 1.00 71.81 109 SER A CA 1
ATOM 882 C C . SER A 1 109 ? 18.278 4.613 -17.946 1.00 71.81 109 SER A C 1
ATOM 884 O O . SER A 1 109 ? 18.096 3.436 -18.239 1.00 71.81 109 SER A O 1
ATOM 886 N N . GLU A 1 110 ? 17.342 5.337 -17.333 1.00 69.00 110 GLU A N 1
ATOM 887 C CA . GLU A 1 110 ? 16.047 4.807 -16.887 1.00 69.00 110 GLU A CA 1
ATOM 888 C C . GLU A 1 110 ? 15.079 4.458 -18.026 1.00 69.00 110 GLU A C 1
ATOM 890 O O . GLU A 1 110 ? 14.120 3.724 -17.817 1.00 69.00 110 GLU A O 1
ATOM 895 N N . SER A 1 111 ? 15.332 4.966 -19.232 1.00 72.88 111 SER A N 1
ATOM 896 C CA . SER A 1 111 ? 14.504 4.754 -20.423 1.00 72.88 111 SER A CA 1
ATOM 897 C C . SER A 1 111 ? 15.030 3.628 -21.324 1.00 72.88 111 SER A C 1
ATOM 899 O O . SER A 1 111 ? 14.416 3.308 -22.345 1.00 72.88 111 SER A O 1
ATOM 901 N N . ALA A 1 112 ? 16.169 3.033 -20.954 1.00 76.44 112 ALA A N 1
ATOM 902 C CA . ALA A 1 112 ? 16.855 2.002 -21.726 1.00 76.44 112 ALA A CA 1
ATOM 903 C C . ALA A 1 112 ? 16.251 0.598 -21.543 1.00 76.44 112 ALA A C 1
ATOM 905 O O . ALA A 1 112 ? 16.658 -0.335 -22.234 1.00 76.44 112 ALA A O 1
ATOM 906 N N . ILE A 1 113 ? 15.301 0.433 -20.617 1.00 82.69 113 ILE A N 1
ATOM 907 C CA . ILE A 1 113 ? 14.714 -0.862 -20.254 1.00 82.69 113 ILE A CA 1
ATOM 908 C C . ILE A 1 113 ? 13.193 -0.797 -20.418 1.00 82.69 113 ILE A C 1
ATOM 910 O O . ILE A 1 113 ? 12.564 0.196 -20.053 1.00 82.69 113 ILE A O 1
ATOM 914 N N . ALA A 1 114 ? 12.607 -1.863 -20.969 1.00 87.75 114 ALA A N 1
ATOM 915 C CA . ALA A 1 114 ? 11.160 -2.017 -21.046 1.00 87.75 114 ALA A CA 1
ATOM 916 C C . ALA A 1 114 ? 10.548 -2.151 -19.643 1.00 87.75 114 ALA A C 1
ATOM 918 O O . ALA A 1 114 ? 11.077 -2.864 -18.778 1.00 87.75 114 ALA A O 1
ATOM 919 N N . GLN A 1 115 ? 9.437 -1.458 -19.414 1.00 90.62 115 GLN A N 1
ATOM 920 C CA . GLN A 1 115 ? 8.782 -1.395 -18.108 1.00 90.62 115 GLN A CA 1
ATOM 921 C C . GLN A 1 115 ? 7.293 -1.076 -18.237 1.00 90.62 115 GLN A C 1
ATOM 923 O O . GLN A 1 115 ? 6.849 -0.590 -19.272 1.00 90.62 115 GLN A O 1
ATOM 928 N N . GLY A 1 116 ? 6.531 -1.270 -17.169 1.00 92.50 116 GLY A N 1
ATOM 929 C CA . GLY A 1 116 ? 5.100 -0.953 -17.142 1.00 92.50 116 GLY A CA 1
ATOM 930 C C . GLY A 1 116 ? 4.213 -2.071 -17.683 1.00 92.50 116 GLY A C 1
ATOM 931 O O . GLY A 1 116 ? 4.678 -3.127 -18.101 1.00 92.50 116 GLY A O 1
ATOM 932 N N . GLY A 1 117 ? 2.907 -1.819 -17.682 1.00 94.00 117 GLY A N 1
ATOM 933 C CA . GLY A 1 117 ? 1.888 -2.731 -18.198 1.00 94.00 117 GLY A CA 1
ATOM 934 C C . GLY A 1 117 ? 1.193 -3.581 -17.131 1.00 94.00 117 GLY A C 1
ATOM 935 O O . GLY A 1 117 ? 0.166 -4.187 -17.431 1.00 94.00 117 GLY A O 1
ATOM 936 N N . GLU A 1 118 ? 1.679 -3.600 -15.885 1.00 95.69 118 GLU A N 1
ATOM 937 C CA . GLU A 1 118 ? 1.068 -4.387 -14.802 1.00 95.69 118 GLU A CA 1
ATOM 938 C C . GLU A 1 118 ? 0.108 -3.561 -13.921 1.00 95.69 118 GLU A C 1
ATOM 940 O O . GLU A 1 118 ? -0.607 -4.136 -13.102 1.00 95.69 118 GLU A O 1
ATOM 945 N N . GLY A 1 119 ? 0.004 -2.239 -14.121 1.00 95.81 119 GLY A N 1
ATOM 946 C CA . GLY A 1 119 ? -0.827 -1.338 -13.302 1.00 95.81 119 GLY A CA 1
ATOM 947 C C . GLY A 1 119 ? -2.280 -1.778 -13.117 1.00 95.81 119 GLY A C 1
ATOM 948 O O . GLY A 1 119 ? -2.790 -1.789 -12.000 1.00 95.81 119 GLY A O 1
ATOM 949 N N . ASN A 1 120 ? -2.939 -2.232 -14.187 1.00 95.88 120 ASN A N 1
ATOM 950 C CA . ASN A 1 120 ? -4.315 -2.732 -14.093 1.00 95.88 120 ASN A CA 1
ATOM 951 C C . ASN A 1 120 ? -4.408 -4.017 -13.254 1.00 95.88 120 ASN A C 1
ATOM 953 O O . ASN A 1 120 ? -5.367 -4.205 -12.507 1.00 95.88 120 ASN A O 1
ATOM 957 N N . ALA A 1 121 ? -3.420 -4.908 -13.363 1.00 96.88 121 ALA A N 1
ATOM 958 C CA . ALA A 1 121 ? -3.370 -6.126 -12.561 1.00 96.88 121 ALA A CA 1
ATOM 959 C C . ALA A 1 121 ? -3.109 -5.804 -11.082 1.00 96.88 121 ALA A C 1
ATOM 961 O O . ALA A 1 121 ? -3.730 -6.409 -10.210 1.00 96.88 121 ALA A O 1
ATOM 962 N N . TYR A 1 122 ? -2.263 -4.809 -10.802 1.00 97.44 122 TYR A N 1
ATOM 963 C CA . TYR A 1 122 ? -2.011 -4.308 -9.452 1.00 97.44 122 TYR A CA 1
ATOM 964 C C . TYR A 1 122 ? -3.254 -3.666 -8.820 1.00 97.44 122 TYR A C 1
ATOM 966 O O . TYR A 1 122 ? -3.628 -4.048 -7.713 1.00 97.44 122 TYR A O 1
ATOM 974 N N . CYS A 1 123 ? -3.967 -2.797 -9.544 1.00 96.75 123 CYS A N 1
ATOM 975 C CA . CYS A 1 123 ? -5.275 -2.275 -9.125 1.00 96.75 123 CYS A CA 1
ATOM 976 C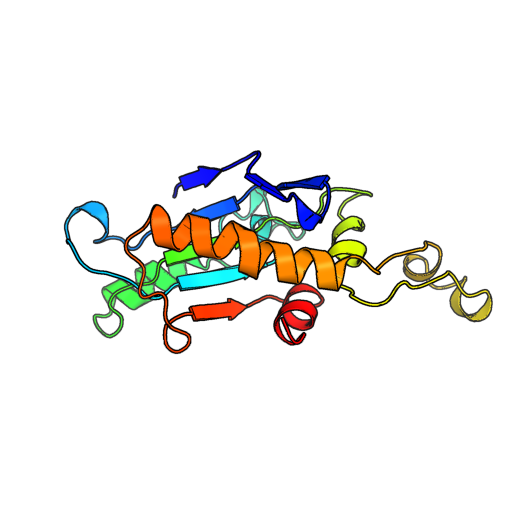 C . CYS A 1 123 ? -6.248 -3.405 -8.755 1.00 96.75 123 CYS A C 1
ATOM 978 O O . CYS A 1 123 ? -6.844 -3.403 -7.678 1.00 96.75 123 CYS A O 1
ATOM 980 N N . ARG A 1 124 ? -6.381 -4.412 -9.629 1.00 97.50 124 ARG A N 1
ATOM 981 C CA . ARG A 1 124 ? -7.264 -5.558 -9.378 1.00 97.50 124 ARG A CA 1
ATOM 982 C C . ARG A 1 124 ? -6.814 -6.401 -8.194 1.00 97.50 124 ARG A C 1
ATOM 984 O O . ARG A 1 124 ? -7.658 -6.910 -7.476 1.00 97.50 124 ARG A O 1
ATOM 991 N N . PHE A 1 125 ? -5.514 -6.537 -7.953 1.00 97.94 125 PHE A N 1
ATOM 992 C CA . PHE A 1 125 ? -5.014 -7.166 -6.732 1.00 97.94 125 PHE A CA 1
ATOM 993 C C . PHE A 1 125 ? -5.498 -6.427 -5.476 1.00 97.94 125 PHE A C 1
ATOM 995 O O . PHE A 1 125 ? -5.967 -7.068 -4.533 1.00 97.94 125 PHE A O 1
ATOM 1002 N N . LEU A 1 126 ? -5.441 -5.093 -5.465 1.00 97.81 126 LEU A N 1
ATOM 1003 C CA . LEU A 1 126 ? -5.923 -4.309 -4.329 1.00 97.81 126 LEU A CA 1
ATOM 1004 C C . LEU A 1 126 ? -7.430 -4.499 -4.109 1.00 97.81 126 LEU A C 1
ATOM 1006 O O . LEU A 1 126 ? -7.847 -4.763 -2.983 1.00 97.81 126 LEU A O 1
ATOM 1010 N N . ILE A 1 127 ? -8.224 -4.419 -5.179 1.00 97.00 127 ILE A N 1
ATOM 1011 C CA . ILE A 1 127 ? -9.695 -4.464 -5.127 1.00 97.00 127 ILE A CA 1
ATOM 1012 C C . ILE A 1 127 ? -10.227 -5.877 -4.886 1.00 97.00 127 ILE A C 1
ATOM 1014 O O . ILE A 1 127 ? -11.065 -6.082 -4.013 1.00 97.00 127 ILE A O 1
ATOM 1018 N N . ASP A 1 128 ? -9.754 -6.851 -5.661 1.00 98.25 128 ASP A N 1
ATOM 1019 C CA . ASP A 1 128 ? -10.332 -8.194 -5.717 1.00 98.25 128 ASP A CA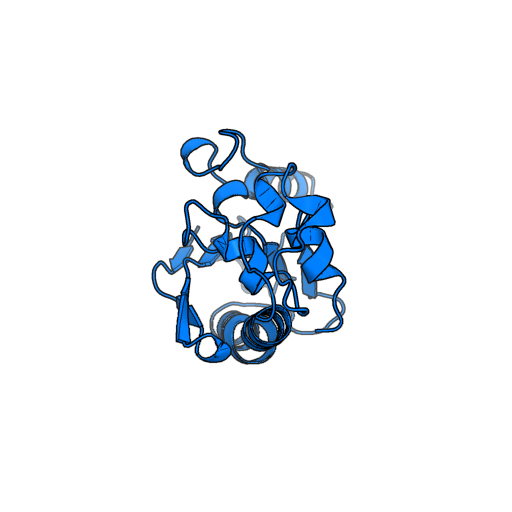 1
ATOM 1020 C C . ASP A 1 128 ? -9.692 -9.142 -4.689 1.00 98.25 128 ASP A C 1
ATOM 1022 O O . ASP A 1 128 ? -10.166 -10.261 -4.503 1.00 98.25 128 ASP A O 1
ATOM 1026 N N . THR A 1 129 ? -8.567 -8.770 -4.063 1.00 98.62 129 THR A N 1
ATOM 1027 C CA . THR A 1 129 ? -7.811 -9.679 -3.178 1.00 98.62 129 THR A CA 1
ATOM 1028 C C . THR A 1 129 ? -7.432 -9.041 -1.856 1.00 98.62 129 THR A C 1
ATOM 1030 O O . THR A 1 129 ? -7.840 -9.543 -0.809 1.00 98.62 129 THR A O 1
ATOM 1033 N N . LEU A 1 130 ? -6.667 -7.948 -1.872 1.00 98.69 130 LEU A N 1
ATOM 1034 C CA . LEU A 1 130 ? -6.147 -7.386 -0.631 1.00 98.69 130 LEU A CA 1
ATOM 1035 C C . LEU A 1 130 ? -7.256 -6.766 0.219 1.00 98.69 130 LEU A C 1
ATOM 1037 O O . LEU A 1 130 ? -7.388 -7.133 1.382 1.00 98.69 130 LEU A O 1
ATOM 1041 N N . LYS A 1 131 ? -8.074 -5.867 -0.341 1.00 98.44 131 LYS A N 1
ATOM 1042 C CA . LYS A 1 131 ? -9.147 -5.213 0.416 1.00 98.44 131 LYS A CA 1
ATOM 1043 C C . LYS A 1 131 ? -10.144 -6.223 1.010 1.00 98.44 131 LYS A C 1
ATOM 1045 O O . LYS A 1 131 ? -10.370 -6.146 2.215 1.00 98.44 131 LYS A O 1
ATOM 1050 N N . PRO A 1 132 ? -10.662 -7.221 0.261 1.00 98.56 132 PRO A N 1
AT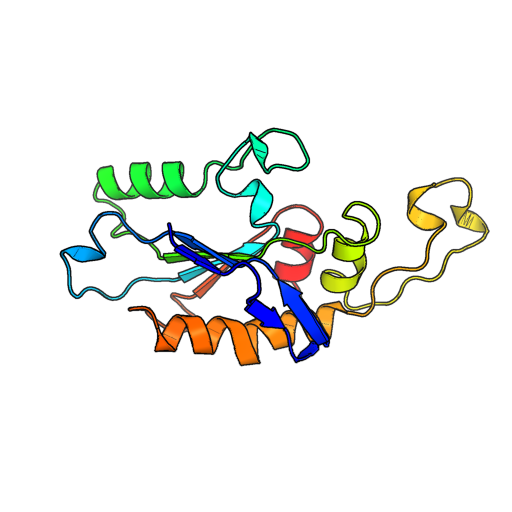OM 1051 C CA . PRO A 1 132 ? -11.522 -8.258 0.829 1.00 98.56 132 PRO A CA 1
ATOM 1052 C C . PRO A 1 132 ? -10.866 -9.039 1.971 1.00 98.56 132 PRO A C 1
ATOM 1054 O O . PRO A 1 132 ? -11.515 -9.293 2.982 1.00 98.56 132 PRO A O 1
ATOM 1057 N N . TYR A 1 133 ? -9.579 -9.384 1.847 1.00 98.81 133 TYR A N 1
ATOM 1058 C CA . TYR A 1 133 ? -8.840 -10.033 2.931 1.00 98.81 133 TYR A CA 1
ATOM 1059 C C . TYR A 1 133 ? -8.781 -9.137 4.176 1.00 98.81 133 TYR A C 1
ATOM 1061 O O . TYR A 1 133 ? -9.058 -9.591 5.284 1.00 98.81 133 TYR A O 1
ATOM 1069 N N . ILE A 1 134 ? -8.450 -7.855 4.008 1.00 98.81 134 ILE A N 1
ATOM 1070 C CA . ILE A 1 134 ? -8.367 -6.916 5.129 1.00 98.81 134 ILE A CA 1
ATOM 1071 C C . ILE A 1 134 ? -9.735 -6.753 5.807 1.00 98.81 134 ILE A C 1
ATOM 1073 O O . ILE A 1 134 ? -9.819 -6.883 7.026 1.00 98.81 134 ILE A O 1
ATOM 1077 N N . ASP A 1 135 ? -10.807 -6.569 5.038 1.00 98.62 135 ASP A N 1
ATOM 1078 C CA . ASP A 1 135 ? -12.166 -6.409 5.572 1.00 98.62 135 ASP A CA 1
ATOM 1079 C C . ASP A 1 135 ? -12.695 -7.676 6.267 1.00 98.62 135 ASP A C 1
ATOM 1081 O O . ASP A 1 135 ? -13.492 -7.594 7.198 1.00 98.62 135 ASP A O 1
ATOM 1085 N N . GLN A 1 136 ? -12.252 -8.865 5.843 1.00 98.50 136 GLN A N 1
ATOM 1086 C CA . GLN A 1 136 ? -12.656 -10.131 6.461 1.00 98.50 136 GLN A CA 1
ATOM 1087 C C . GLN A 1 136 ? -11.889 -10.440 7.756 1.00 98.50 136 GLN A C 1
ATOM 1089 O O . GLN A 1 136 ? -12.415 -11.119 8.641 1.00 98.50 136 GLN A O 1
ATOM 1094 N N . HIS A 1 137 ? -10.637 -9.991 7.863 1.00 98.50 137 HIS A N 1
ATOM 1095 C CA . HIS A 1 137 ? -9.742 -10.359 8.963 1.00 98.50 137 HIS A CA 1
ATOM 1096 C C . HIS A 1 137 ? -9.560 -9.263 10.018 1.00 98.50 137 HIS A C 1
ATOM 1098 O O . HIS A 1 137 ? -9.096 -9.556 11.125 1.00 98.50 137 HIS A O 1
ATOM 1104 N N . TYR A 1 138 ? -9.935 -8.023 9.710 1.00 98.50 138 TYR A N 1
ATOM 1105 C CA . TYR A 1 138 ? -9.796 -6.875 10.598 1.00 98.50 138 TYR A CA 1
ATOM 1106 C C . TYR A 1 138 ? -11.124 -6.123 10.744 1.00 98.50 138 TYR A C 1
ATOM 1108 O O . TYR A 1 138 ? -12.010 -6.220 9.903 1.00 98.50 138 TYR A O 1
ATOM 1116 N N . ARG A 1 139 ? -11.281 -5.370 11.837 1.00 98.12 139 ARG A N 1
ATOM 1117 C CA . ARG A 1 139 ? -12.479 -4.560 12.104 1.00 98.12 139 ARG A CA 1
ATOM 1118 C C . ARG A 1 139 ? -12.413 -3.262 11.307 1.00 98.12 139 ARG A C 1
ATOM 1120 O O . ARG A 1 139 ? -11.987 -2.232 11.829 1.00 98.12 139 ARG A O 1
ATOM 1127 N N . THR A 1 140 ? -12.799 -3.326 10.040 1.00 98.50 140 THR A N 1
ATOM 1128 C CA . THR A 1 140 ? -12.774 -2.182 9.123 1.00 98.50 140 THR A CA 1
ATOM 1129 C C . THR A 1 140 ? -14.142 -1.516 8.993 1.00 98.50 140 THR A C 1
ATOM 1131 O O . THR A 1 140 ? -15.181 -2.133 9.217 1.00 98.50 140 THR A O 1
ATOM 1134 N N . LEU A 1 141 ? -14.149 -0.240 8.618 1.00 98.44 141 LEU A N 1
ATOM 1135 C CA . LEU A 1 141 ? -15.288 0.422 7.986 1.00 98.44 141 LEU A CA 1
ATOM 1136 C C . LEU A 1 141 ? -15.085 0.281 6.466 1.00 98.44 141 LEU A C 1
ATOM 1138 O O . LEU A 1 141 ? -14.214 0.955 5.916 1.00 98.44 141 LEU A O 1
ATOM 1142 N N . PRO A 1 142 ? -15.781 -0.654 5.791 1.00 97.56 142 PRO A N 1
ATOM 1143 C CA . PRO A 1 142 ? -15.376 -1.116 4.462 1.00 97.56 142 PRO A CA 1
ATOM 1144 C C . PRO A 1 142 ? -15.877 -0.231 3.314 1.00 97.56 142 PRO A C 1
ATOM 1146 O O . PRO A 1 142 ? -15.542 -0.495 2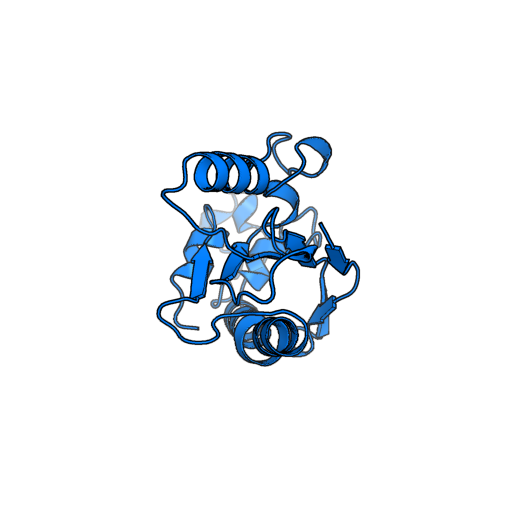.154 1.00 97.56 142 PRO A O 1
ATOM 1149 N N . ASP A 1 143 ? -16.722 0.757 3.601 1.00 97.44 143 ASP A N 1
ATOM 1150 C CA . ASP A 1 143 ? -17.286 1.661 2.607 1.00 97.44 143 ASP A CA 1
ATOM 1151 C C . ASP A 1 143 ? -16.246 2.653 2.061 1.00 97.44 143 ASP A C 1
ATOM 1153 O O . ASP A 1 143 ? -15.117 2.782 2.550 1.00 97.44 143 ASP A O 1
ATOM 1157 N N . ARG A 1 144 ? -16.620 3.316 0.966 1.00 95.62 144 ARG A N 1
ATOM 1158 C CA . ARG A 1 144 ? -15.723 4.182 0.201 1.00 95.62 144 ARG A CA 1
ATOM 1159 C C . ARG A 1 144 ? -15.268 5.377 1.033 1.00 95.62 144 ARG A C 1
ATOM 1161 O O . ARG A 1 144 ? -14.116 5.780 0.924 1.00 95.62 144 ARG A O 1
ATOM 1168 N N . GLU A 1 145 ? -16.159 5.942 1.836 1.00 97.62 145 GLU A N 1
ATOM 1169 C CA . GLU A 1 145 ? -15.927 7.137 2.642 1.00 97.62 145 GLU A CA 1
ATOM 1170 C C . GLU A 1 145 ? -14.874 6.904 3.739 1.00 97.62 145 GLU A C 1
ATOM 1172 O O . GLU A 1 145 ? -14.238 7.857 4.188 1.00 97.62 145 GLU A O 1
ATOM 1177 N N . HIS A 1 146 ? -14.636 5.643 4.111 1.00 97.88 146 HIS A N 1
ATOM 1178 C CA . HIS A 1 146 ? -13.645 5.230 5.107 1.00 97.88 146 HIS A CA 1
ATOM 1179 C C . HIS A 1 146 ? -12.436 4.488 4.515 1.00 97.88 146 HIS A C 1
ATOM 1181 O O . HIS A 1 146 ? -11.611 3.955 5.262 1.00 97.88 146 HIS A O 1
ATOM 1187 N N . THR A 1 147 ? -12.307 4.463 3.186 1.00 97.44 147 THR A N 1
ATOM 1188 C CA . THR A 1 147 ? -11.192 3.824 2.480 1.00 97.44 147 THR A CA 1
ATOM 1189 C C . THR A 1 147 ? -10.346 4.872 1.760 1.00 97.44 147 THR A C 1
ATOM 1191 O O . THR A 1 147 ? -10.806 5.521 0.823 1.00 97.44 147 THR A O 1
ATOM 1194 N N . THR A 1 148 ? -9.077 4.989 2.148 1.00 97.00 148 THR A N 1
ATOM 1195 C CA . THR A 1 148 ? -8.109 5.909 1.530 1.00 97.00 148 THR A CA 1
ATOM 1196 C C . THR A 1 148 ? -7.016 5.127 0.813 1.00 97.00 148 THR A C 1
ATOM 1198 O O . THR A 1 148 ? -6.549 4.114 1.325 1.00 97.00 148 THR A O 1
ATOM 1201 N N . ILE A 1 149 ? -6.562 5.621 -0.340 1.00 96.81 149 ILE A N 1
ATOM 1202 C CA . ILE A 1 149 ? -5.357 5.148 -1.033 1.00 96.81 149 ILE A CA 1
ATOM 1203 C C . ILE A 1 149 ? -4.334 6.286 -1.107 1.00 96.81 149 ILE A C 1
ATOM 1205 O O . ILE A 1 149 ? -4.706 7.439 -1.338 1.00 96.81 149 ILE A O 1
ATOM 1209 N N . ALA A 1 150 ? -3.059 5.991 -0.860 1.00 96.19 150 ALA A N 1
ATOM 1210 C CA . ALA A 1 150 ? -2.001 6.993 -0.835 1.00 96.19 150 ALA A CA 1
ATOM 1211 C C . ALA A 1 150 ? -0.638 6.436 -1.272 1.00 96.19 150 ALA A C 1
ATOM 1213 O O . ALA A 1 150 ? -0.301 5.268 -1.079 1.00 96.19 150 ALA A O 1
ATOM 1214 N N . GLY A 1 151 ? 0.205 7.315 -1.808 1.00 94.94 151 GLY A N 1
ATOM 1215 C CA . GLY A 1 151 ? 1.582 7.000 -2.162 1.00 94.94 151 GLY A CA 1
ATOM 1216 C C . GLY A 1 151 ? 2.341 8.230 -2.647 1.00 94.94 151 GLY A C 1
ATOM 1217 O O . GLY A 1 151 ? 1.771 9.307 -2.817 1.00 94.94 151 GLY A O 1
ATOM 1218 N N . SER A 1 152 ? 3.640 8.064 -2.892 1.00 93.56 152 SER A N 1
ATOM 1219 C CA . SER A 1 152 ? 4.522 9.130 -3.381 1.00 93.56 152 SER A CA 1
ATOM 1220 C C . SER A 1 152 ? 5.130 8.774 -4.737 1.00 93.56 152 SER A C 1
ATOM 1222 O O . SER A 1 152 ? 5.401 7.605 -5.028 1.00 93.56 152 SER A O 1
ATOM 1224 N N . SER A 1 153 ? 5.369 9.777 -5.588 1.00 92.88 153 SER A N 1
ATOM 1225 C CA . SER A 1 153 ? 5.913 9.584 -6.941 1.00 92.88 153 SER A CA 1
ATOM 1226 C C . SER A 1 153 ? 5.061 8.571 -7.729 1.00 92.88 153 SER A C 1
ATOM 1228 O O . SER A 1 153 ? 3.855 8.773 -7.848 1.00 92.88 153 SER A O 1
ATOM 1230 N N . MET A 1 154 ? 5.626 7.462 -8.222 1.00 92.81 154 MET A N 1
ATOM 1231 C CA . MET A 1 154 ? 4.833 6.439 -8.921 1.00 92.81 154 MET A CA 1
ATOM 1232 C C . MET A 1 154 ? 3.739 5.804 -8.051 1.00 92.81 154 MET A C 1
ATOM 1234 O O . MET A 1 154 ? 2.716 5.400 -8.585 1.00 92.81 154 MET A O 1
ATOM 1238 N N . GLY A 1 155 ? 3.920 5.752 -6.728 1.00 93.88 155 GLY A N 1
ATOM 1239 C CA . GLY A 1 155 ? 2.892 5.326 -5.779 1.00 93.88 155 GLY A CA 1
ATOM 1240 C C . GLY A 1 155 ? 1.712 6.298 -5.763 1.00 93.88 155 GLY A C 1
ATOM 1241 O O . GLY A 1 155 ? 0.562 5.883 -5.733 1.00 93.88 155 GLY A O 1
ATOM 1242 N N . GLY A 1 156 ? 1.985 7.602 -5.866 1.00 94.62 156 GLY A N 1
ATOM 1243 C CA . GLY A 1 156 ? 0.938 8.610 -6.039 1.00 94.62 156 GLY A CA 1
ATOM 1244 C C . GLY A 1 156 ? 0.264 8.481 -7.404 1.00 94.62 156 GLY A C 1
ATOM 1245 O O . GLY A 1 156 ? -0.954 8.527 -7.496 1.00 94.62 156 GLY A O 1
ATOM 1246 N N . PHE A 1 157 ? 1.043 8.235 -8.459 1.00 94.25 157 PHE A N 1
ATOM 1247 C CA . PHE A 1 157 ? 0.508 8.008 -9.801 1.00 94.25 157 PHE A CA 1
ATOM 1248 C C . PHE A 1 157 ? -0.467 6.820 -9.852 1.00 94.25 157 PHE A C 1
ATOM 1250 O O . PHE A 1 157 ? -1.585 6.997 -10.325 1.00 94.25 157 PHE A O 1
ATOM 1257 N N . ILE A 1 158 ? -0.105 5.651 -9.307 1.00 95.19 158 ILE A N 1
ATOM 1258 C CA . ILE A 1 158 ? -1.018 4.496 -9.265 1.00 95.19 158 ILE A CA 1
ATOM 1259 C C . ILE A 1 158 ? -2.223 4.737 -8.340 1.00 95.19 158 ILE A C 1
ATOM 1261 O O . ILE A 1 158 ? -3.297 4.219 -8.621 1.00 95.19 158 ILE A O 1
ATOM 1265 N N . SER A 1 159 ? -2.100 5.591 -7.314 1.00 94.50 159 SER A N 1
ATOM 1266 C CA . SER A 1 159 ? -3.241 6.008 -6.475 1.00 94.50 159 SER A CA 1
ATOM 1267 C C . SER A 1 159 ? -4.282 6.842 -7.238 1.00 94.50 159 SER A C 1
ATOM 1269 O O . SER A 1 159 ? -5.452 6.838 -6.869 1.00 94.50 159 SER A O 1
ATOM 1271 N N . PHE A 1 160 ? -3.874 7.579 -8.280 1.00 91.06 160 PHE A N 1
ATOM 1272 C CA . PHE A 1 160 ? -4.787 8.364 -9.125 1.00 91.06 160 PHE A CA 1
ATOM 1273 C C . PHE A 1 160 ? -5.436 7.550 -10.242 1.00 91.06 160 PHE A C 1
ATOM 1275 O O . PHE A 1 160 ? -6.380 8.027 -10.879 1.00 91.06 160 PHE A O 1
ATOM 1282 N N . MET A 1 161 ? -4.913 6.360 -10.528 1.00 83.44 161 MET A N 1
ATOM 1283 C CA . MET A 1 161 ? -5.459 5.528 -11.584 1.00 83.44 161 MET A CA 1
ATOM 1284 C C . MET A 1 161 ? -6.876 5.080 -11.212 1.00 83.44 161 MET A C 1
ATOM 1286 O O . MET A 1 161 ? -7.114 4.752 -10.051 1.00 83.44 161 MET A O 1
ATOM 1290 N N . PRO A 1 162 ? -7.820 5.038 -12.171 1.00 64.25 162 PRO A N 1
ATOM 1291 C CA . PRO A 1 162 ? -9.102 4.375 -11.979 1.00 64.25 162 PRO A CA 1
ATOM 1292 C C . PRO A 1 162 ? -8.882 2.864 -11.838 1.00 64.25 162 PRO A C 1
ATOM 1294 O O . PRO A 1 162 ? -8.984 2.105 -12.803 1.00 64.25 162 PRO A O 1
ATOM 1297 N N . CYS A 1 163 ? -8.522 2.470 -10.622 1.00 60.59 163 CYS A N 1
ATOM 1298 C CA . CYS A 1 163 ? -8.946 1.233 -10.010 1.00 60.59 163 CYS A CA 1
ATOM 1299 C C . CYS A 1 163 ? -10.399 1.470 -9.511 1.00 60.59 163 CYS A C 1
ATOM 1301 O O . CYS A 1 163 ? -11.255 0.614 -9.795 1.00 60.59 163 CYS A O 1
#

Nearest PDB structures (foldseek):
  3gff-assembly1_B  TM=8.078E-01  e=6.662E-07  Shewanella oneidensis
  7xrv-assembly1_H  TM=7.512E-01  e=1.872E-06  Bacteroides thetaiotaomicron VPI-5482
  7xrt-assembly1_J  TM=7.184E-01  e=2.247E-06  Bacteroides thetaiotaomicron VPI-5482
  8z91-assembly1_A  TM=6.680E-01  e=1.091E-05  soil metagenome
  6guo-assembly1_A  TM=7.135E-01  e=3.089E-04  Aspergillus nidulans FGSC A4

Sequence (163 aa):
MVILPHFAMPQLNKTRTVRIYLPADYAEEARHYPVIYMHDGQNVFEPHLCISGMSWQAGEHLDALQQQNDFSGAILVAVDCSSDREQFGRRDEYSPWPYEPQPALANWSESAIAQGGEGNAYCRFLIDTLKPYIDQHYRTLPDREHTTIAGSSMGGFISFMPC

Solvent-accessible surface area (backbone atoms only — not comparable to full-atom values): 8770 Å² total; per-residue (Å²): 116,50,78,38,73,70,39,78,29,78,63,71,76,47,62,38,38,36,38,36,41,67,35,92,56,54,89,81,45,93,67,62,26,32,37,39,40,31,47,43,25,40,30,34,55,46,33,93,60,14,92,84,57,57,38,66,37,49,61,63,51,47,53,55,43,32,74,67,71,83,36,95,46,46,33,36,41,20,35,38,57,43,65,46,78,87,42,54,36,33,48,20,46,39,23,60,58,66,45,74,54,45,82,92,42,55,90,40,75,85,42,62,52,70,42,28,46,34,18,58,35,43,39,45,29,44,63,77,44,49,47,55,50,48,54,73,76,43,61,48,39,84,50,71,95,34,50,44,71,42,41,62,71,60,33,32,54,43,54,70,48,96,107

pLDDT: mean 92.73, std 7.03, range [60.59, 98.81]

InterPro domains:
  IPR000801 Esterase-like [PF00756] (11-161)
  IPR029058 Alpha/Beta hydrolase fold [G3DSA:3.40.50.1820] (6-161)
  IPR029058 Alpha/Beta hydrolase fold [SSF53474] (7-161)
  IPR050583 Mycobacterial A85 antigen [PTHR48098] (9-160)